Protein AF-A9LRV2-F1 (afdb_monomer_lite)

Foldseek 3Di:
DVVVVVVVVVVVVVPPPDDDDDDDDDPDDCPDCPDPDDPVPDDPVVVVVQVVQQVPDWDDDPNDDTHGRDDDDPPDD

Sequence (77 aa):
MKKLITFVLFLFASLTLSAQETYIVLLGGQSNMAGRGQFDELSEADKQRVDKAAEMITIVFNGRPEVPLSYQSASKR

Structure (mmCIF, N/CA/C/O backbone):
data_AF-A9LRV2-F1
#
_entry.id   AF-A9LRV2-F1
#
loop_
_atom_site.group_PDB
_atom_site.id
_atom_site.type_symbol
_atom_site.label_atom_id
_atom_site.label_alt_id
_atom_site.label_comp_id
_atom_site.label_asym_id
_atom_site.label_entity_id
_atom_site.label_seq_id
_atom_site.pdbx_PDB_ins_code
_atom_site.Cartn_x
_atom_site.Cartn_y
_atom_site.Cartn_z
_atom_site.occupancy
_atom_site.B_iso_or_equiv
_atom_site.auth_seq_id
_atom_site.auth_comp_id
_atom_site.auth_asym_id
_atom_site.auth_atom_id
_atom_site.pdbx_PDB_model_num
ATOM 1 N N . MET A 1 1 ? -52.320 17.322 1.251 1.00 63.09 1 MET A N 1
ATOM 2 C CA . MET A 1 1 ? -51.122 17.991 1.814 1.00 63.09 1 MET A CA 1
ATOM 3 C C . MET A 1 1 ? -50.108 17.006 2.394 1.00 63.09 1 MET A C 1
ATOM 5 O O . MET A 1 1 ? -48.972 17.041 1.954 1.00 63.09 1 MET A O 1
ATOM 9 N N . LYS A 1 2 ? -50.495 16.062 3.271 1.00 70.31 2 LYS A N 1
ATOM 10 C CA . LYS A 1 2 ? -49.566 15.049 3.824 1.00 70.31 2 LYS A CA 1
ATOM 11 C C . LYS A 1 2 ? -48.798 14.250 2.755 1.00 70.31 2 LYS A C 1
ATOM 13 O O . LYS A 1 2 ? -47.583 14.196 2.821 1.00 70.31 2 LYS A O 1
ATOM 18 N N . LYS A 1 3 ? -49.481 13.750 1.714 1.00 78.69 3 LYS A N 1
ATOM 19 C CA . LYS A 1 3 ? -48.848 13.012 0.596 1.00 78.69 3 LYS A CA 1
ATOM 20 C C . LYS A 1 3 ? -47.832 13.844 -0.205 1.00 78.69 3 LYS A C 1
ATOM 22 O O . LYS A 1 3 ? -46.847 13.298 -0.679 1.00 78.69 3 LYS A O 1
ATOM 27 N N . LEU A 1 4 ? -48.058 15.157 -0.322 1.00 87.25 4 LE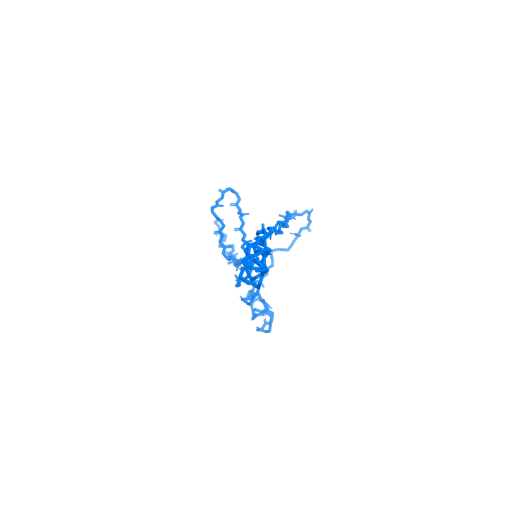U A N 1
ATOM 28 C CA . LEU A 1 4 ? -47.136 16.075 -0.998 1.00 87.25 4 LEU A CA 1
ATOM 29 C C . LEU A 1 4 ? -45.879 16.299 -0.148 1.00 87.25 4 LEU A C 1
ATOM 31 O O . LEU A 1 4 ? -44.773 16.269 -0.667 1.00 87.25 4 LEU A O 1
ATOM 35 N N . ILE A 1 5 ? -46.049 16.440 1.169 1.00 87.31 5 ILE A N 1
ATOM 36 C CA . ILE A 1 5 ? -44.937 16.577 2.119 1.00 87.31 5 ILE A CA 1
ATOM 37 C C . ILE A 1 5 ? -44.079 15.306 2.128 1.00 87.31 5 ILE A C 1
ATOM 39 O O . ILE A 1 5 ? -42.858 15.398 2.070 1.00 87.31 5 ILE A O 1
ATOM 43 N N . THR A 1 6 ? -44.700 14.121 2.131 1.00 85.62 6 THR A N 1
ATOM 44 C CA . THR A 1 6 ? -43.968 12.846 2.069 1.00 85.62 6 THR A CA 1
ATOM 45 C C . THR A 1 6 ? -43.194 12.695 0.758 1.00 85.62 6 THR A C 1
ATOM 47 O O . THR A 1 6 ? -42.061 12.226 0.774 1.00 85.62 6 THR A O 1
ATOM 50 N N . PHE A 1 7 ? -43.769 13.136 -0.366 1.00 89.06 7 PHE A N 1
ATOM 51 C CA . PHE A 1 7 ? -43.099 13.102 -1.666 1.00 89.06 7 PHE A CA 1
ATOM 52 C C . PHE A 1 7 ? -41.886 14.041 -1.719 1.00 89.06 7 PHE A C 1
ATOM 54 O O . PHE A 1 7 ? -40.822 13.644 -2.182 1.00 89.06 7 PHE A O 1
ATOM 61 N N . VAL A 1 8 ? -42.016 15.257 -1.179 1.00 88.56 8 VAL A N 1
ATOM 62 C CA . VAL A 1 8 ? -40.905 16.220 -1.104 1.00 88.56 8 VAL A CA 1
ATOM 63 C C . VAL A 1 8 ? -39.776 15.702 -0.209 1.00 88.56 8 VAL A C 1
ATOM 65 O O . VAL A 1 8 ? -38.613 15.805 -0.584 1.00 88.56 8 VAL A O 1
ATOM 68 N N . LEU A 1 9 ? -40.100 15.083 0.931 1.00 84.62 9 LEU A N 1
ATOM 69 C CA . LEU A 1 9 ? -39.109 14.465 1.822 1.00 84.62 9 LEU A CA 1
ATOM 70 C C . LEU A 1 9 ? -38.365 13.300 1.157 1.00 84.62 9 LEU A C 1
ATOM 72 O O . LEU A 1 9 ? -37.152 13.181 1.312 1.00 84.62 9 LEU A O 1
ATOM 76 N N . PHE A 1 10 ? -39.072 12.472 0.387 1.00 84.19 10 PHE A N 1
ATOM 77 C CA . PHE A 1 10 ? -38.461 11.372 -0.357 1.00 84.19 10 PHE A CA 1
ATOM 78 C C . PHE A 1 10 ? -37.531 11.881 -1.470 1.00 84.19 10 PHE A C 1
ATOM 80 O O . PHE A 1 10 ? -36.417 11.384 -1.624 1.00 84.19 10 PHE A O 1
ATOM 87 N N . LEU A 1 11 ? -37.949 12.926 -2.192 1.00 83.56 11 LEU A N 1
ATOM 88 C CA . LEU A 1 11 ? -37.138 13.556 -3.235 1.00 83.56 11 LEU A CA 1
ATOM 89 C C . LEU A 1 11 ? -35.850 14.162 -2.654 1.00 83.56 11 LEU A C 1
ATOM 91 O O . LEU A 1 11 ? -34.769 13.976 -3.209 1.00 83.56 11 LEU A O 1
ATOM 95 N N . PHE A 1 12 ? -35.947 14.825 -1.500 1.00 79.50 12 PHE A N 1
ATOM 96 C CA . PHE A 1 12 ? -34.791 15.421 -0.833 1.00 79.50 12 PHE A CA 1
ATOM 97 C C . PHE A 1 12 ? -33.801 14.362 -0.322 1.00 79.50 12 PHE A C 1
ATOM 99 O O . PHE A 1 12 ? -32.595 14.547 -0.447 1.00 79.50 12 PHE A O 1
ATOM 106 N N . ALA A 1 13 ? -34.294 13.223 0.176 1.00 78.00 13 ALA A N 1
ATOM 107 C CA . ALA A 1 13 ? -33.453 12.105 0.609 1.00 78.00 13 ALA A CA 1
ATOM 108 C C . ALA A 1 13 ? -32.695 11.430 -0.551 1.00 78.00 13 ALA A C 1
ATOM 110 O O . ALA A 1 13 ? -31.599 10.915 -0.353 1.00 78.00 13 ALA A O 1
ATOM 111 N N . SER A 1 14 ? -33.249 11.447 -1.769 1.00 72.12 14 SER A N 1
ATOM 112 C CA . SER A 1 14 ? -32.583 10.867 -2.946 1.00 72.12 14 SER A CA 1
ATOM 113 C C . SER A 1 14 ? -31.444 11.724 -3.516 1.00 72.12 14 SER A C 1
ATOM 115 O O . SER A 1 14 ? -30.609 11.212 -4.256 1.00 72.12 14 SER A O 1
ATOM 117 N N . LEU A 1 15 ? -31.37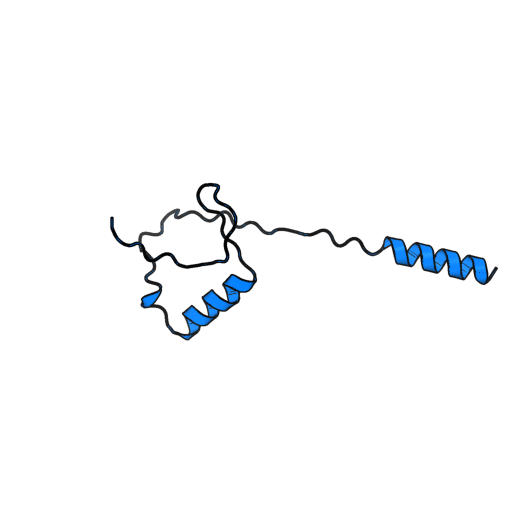4 13.011 -3.157 1.00 70.44 15 LEU A N 1
ATOM 118 C CA . LEU A 1 15 ? -30.377 13.957 -3.677 1.00 70.44 15 LEU A CA 1
ATOM 119 C C . LEU A 1 15 ? -29.083 14.013 -2.848 1.00 70.44 15 LEU A C 1
ATOM 121 O O . LEU A 1 15 ? -28.110 14.619 -3.288 1.00 70.44 15 LEU A O 1
ATOM 125 N N . THR A 1 16 ? -29.038 13.397 -1.663 1.00 67.50 16 THR A N 1
ATOM 126 C CA . THR A 1 16 ? -27.900 13.522 -0.732 1.00 67.50 16 THR A CA 1
ATOM 127 C C . THR A 1 16 ? -26.849 12.418 -0.855 1.00 67.50 16 THR A C 1
ATOM 129 O O . THR A 1 16 ? -25.880 12.425 -0.099 1.00 67.50 16 THR A O 1
ATOM 132 N N . LEU A 1 17 ? -26.992 11.480 -1.796 1.00 63.91 17 LEU A N 1
ATOM 133 C CA . LEU A 1 17 ? -26.113 10.313 -1.899 1.00 63.91 17 LEU A CA 1
ATOM 134 C C . LEU A 1 17 ? -25.202 10.372 -3.133 1.00 63.91 17 LEU A C 1
ATOM 136 O O . LEU A 1 17 ? -25.327 9.577 -4.056 1.00 63.91 17 LEU A O 1
ATOM 140 N N . SER A 1 18 ? -24.266 11.320 -3.143 1.00 67.38 18 SER A N 1
ATOM 141 C CA . SER A 1 18 ? -23.158 11.328 -4.106 1.00 67.38 18 SER A CA 1
ATOM 142 C C . SER A 1 18 ? -21.840 11.491 -3.355 1.00 67.38 18 SER A C 1
ATOM 144 O O . SER A 1 18 ? -21.353 12.603 -3.169 1.00 67.38 18 SER A O 1
ATOM 146 N N . ALA A 1 19 ? -21.275 10.377 -2.887 1.00 68.94 19 ALA A N 1
ATOM 147 C CA . ALA A 1 19 ? -19.907 10.349 -2.382 1.00 68.94 19 ALA A CA 1
ATOM 148 C C . ALA A 1 19 ? -18.952 10.260 -3.580 1.00 68.94 19 ALA A C 1
ATOM 150 O O . ALA A 1 19 ? -19.018 9.309 -4.355 1.00 68.94 19 ALA A O 1
ATOM 151 N N . GLN A 1 20 ? -18.104 11.270 -3.760 1.00 75.81 20 GLN A N 1
ATOM 152 C CA . GLN A 1 20 ? -17.134 11.299 -4.849 1.00 75.81 20 GLN A CA 1
ATOM 153 C C . GLN A 1 20 ? -15.874 10.541 -4.416 1.00 75.81 20 GLN A C 1
ATOM 155 O O . GLN A 1 20 ? -15.269 10.872 -3.393 1.00 75.81 20 GLN A O 1
ATOM 160 N N . GLU A 1 21 ? -15.489 9.511 -5.169 1.00 77.81 21 GLU A N 1
ATOM 161 C CA . GLU A 1 21 ? -14.255 8.767 -4.910 1.00 77.81 21 GLU A CA 1
ATOM 162 C C . GLU A 1 21 ? -13.055 9.717 -4.994 1.00 77.81 21 GLU A C 1
ATOM 164 O O . GLU A 1 21 ? -12.835 10.384 -6.006 1.00 77.81 21 GLU A O 1
ATOM 169 N N . THR A 1 22 ? -12.300 9.817 -3.900 1.00 80.06 22 THR A N 1
ATOM 170 C CA . THR A 1 22 ? -11.116 10.673 -3.809 1.00 80.06 22 THR A CA 1
ATOM 171 C C . THR A 1 22 ? -9.877 9.796 -3.755 1.00 80.06 22 THR A C 1
ATOM 173 O O . THR A 1 22 ? -9.698 9.029 -2.812 1.00 80.06 22 THR A O 1
ATOM 176 N N . TYR A 1 23 ? -9.008 9.939 -4.752 1.00 77.94 23 TYR A N 1
ATOM 177 C CA . TYR A 1 23 ? -7.747 9.211 -4.831 1.00 77.94 23 TYR A CA 1
ATOM 178 C C . TYR A 1 23 ? -6.618 10.081 -4.279 1.00 77.94 23 TYR A C 1
ATOM 180 O O . TYR A 1 23 ? -6.382 11.191 -4.758 1.00 77.94 23 TYR A O 1
ATOM 188 N N . ILE A 1 24 ? -5.907 9.576 -3.271 1.00 78.62 24 ILE A N 1
ATOM 189 C CA . ILE A 1 24 ? -4.701 10.217 -2.742 1.00 78.62 24 ILE A CA 1
ATOM 190 C C . ILE A 1 24 ? -3.501 9.573 -3.430 1.00 78.62 24 ILE A C 1
ATOM 192 O O . ILE A 1 24 ? -3.190 8.411 -3.185 1.00 78.62 24 ILE A O 1
ATOM 196 N N . VAL A 1 25 ? -2.817 10.334 -4.285 1.00 79.19 25 VAL A N 1
ATOM 197 C CA . VAL A 1 25 ? -1.626 9.862 -5.001 1.00 79.19 25 VAL A CA 1
ATOM 198 C C . VAL A 1 25 ? -0.381 10.459 -4.355 1.00 79.19 25 VAL A C 1
ATOM 200 O O . VAL A 1 25 ? -0.171 11.671 -4.388 1.00 79.19 25 VAL A O 1
ATOM 203 N N . LEU A 1 26 ? 0.467 9.604 -3.780 1.00 73.56 26 LEU A N 1
ATOM 204 C CA . LEU A 1 26 ? 1.784 9.995 -3.282 1.00 73.56 26 LEU A CA 1
ATOM 205 C C . LEU A 1 26 ? 2.822 9.793 -4.388 1.00 73.56 26 LEU A C 1
ATOM 207 O O . LEU A 1 26 ? 3.157 8.667 -4.750 1.00 73.56 26 LEU A O 1
ATOM 211 N N . LEU A 1 27 ? 3.356 10.894 -4.917 1.00 68.44 27 LEU A N 1
ATOM 212 C CA . LEU A 1 27 ? 4.445 10.857 -5.891 1.00 68.44 27 LEU A CA 1
ATOM 213 C C . LEU A 1 27 ? 5.774 10.631 -5.160 1.00 68.44 27 LEU A C 1
ATOM 215 O O . LEU A 1 27 ? 6.475 11.570 -4.788 1.00 68.44 27 LEU A O 1
ATOM 219 N N . GLY A 1 28 ? 6.090 9.362 -4.909 1.00 67.44 28 GLY A N 1
ATOM 220 C CA . GLY A 1 28 ? 7.360 8.936 -4.332 1.00 67.44 28 GLY A CA 1
ATOM 221 C C . GLY A 1 28 ? 8.405 8.645 -5.410 1.00 67.44 28 GLY A C 1
ATOM 222 O O . GLY A 1 28 ? 8.148 7.910 -6.359 1.00 67.44 28 GLY A O 1
ATOM 223 N N . GLY A 1 29 ? 9.608 9.184 -5.240 1.00 65.38 29 GLY A N 1
ATOM 224 C CA . GLY A 1 29 ? 10.802 8.809 -5.994 1.00 65.38 29 GLY A CA 1
ATOM 225 C C . GLY A 1 29 ? 11.985 8.681 -5.041 1.00 65.38 29 GLY A C 1
ATOM 226 O O . GLY A 1 29 ? 11.989 9.288 -3.969 1.00 65.38 29 GLY A O 1
ATOM 227 N N . GLN A 1 30 ? 12.995 7.891 -5.408 1.00 58.69 30 GLN A N 1
ATOM 228 C CA . GLN A 1 30 ? 14.236 7.795 -4.636 1.00 58.69 30 GLN A CA 1
ATOM 229 C C . GLN A 1 30 ? 15.033 9.096 -4.796 1.00 58.69 30 GLN A C 1
ATOM 231 O O . GLN A 1 30 ? 15.971 9.153 -5.582 1.00 58.69 30 GLN A O 1
ATOM 236 N N . SER A 1 31 ? 14.662 10.165 -4.089 1.00 53.56 31 SER A N 1
ATOM 237 C CA . SER A 1 31 ? 15.428 11.414 -4.153 1.00 53.56 31 SER A CA 1
ATOM 238 C C . SER A 1 31 ? 16.786 11.291 -3.453 1.00 53.56 31 SER A C 1
ATOM 240 O O . SER A 1 31 ? 17.686 12.062 -3.769 1.00 53.56 31 SER A O 1
ATOM 242 N N . ASN A 1 32 ? 16.961 10.320 -2.537 1.00 53.19 32 ASN A N 1
ATOM 243 C CA . ASN A 1 32 ? 18.248 10.061 -1.877 1.00 53.19 32 ASN A CA 1
ATOM 244 C C . ASN A 1 32 ? 18.356 8.704 -1.132 1.00 53.19 32 ASN A C 1
ATOM 246 O O . ASN A 1 32 ? 19.028 8.600 -0.106 1.00 53.19 32 ASN A O 1
ATOM 250 N N . MET A 1 33 ? 17.661 7.649 -1.577 1.00 52.50 33 MET A N 1
ATOM 251 C CA . MET A 1 33 ? 17.658 6.360 -0.865 1.00 52.50 33 MET A CA 1
ATOM 252 C C . MET A 1 33 ? 18.898 5.530 -1.233 1.00 52.50 33 MET A C 1
ATOM 254 O O . MET A 1 33 ? 18.851 4.653 -2.089 1.00 52.50 33 MET A O 1
ATOM 258 N N . ALA A 1 34 ? 20.025 5.809 -0.577 1.00 48.47 34 ALA A N 1
ATOM 259 C CA . ALA A 1 34 ? 21.296 5.094 -0.753 1.00 48.47 34 ALA A CA 1
ATOM 260 C C . ALA A 1 34 ? 21.289 3.634 -0.237 1.00 48.47 34 ALA A C 1
ATOM 262 O O . ALA A 1 34 ? 22.316 2.960 -0.266 1.00 48.47 34 ALA A O 1
ATOM 263 N N . GLY A 1 35 ? 20.148 3.120 0.222 1.00 56.25 35 GLY A N 1
ATOM 264 C CA . GLY A 1 35 ? 19.995 1.753 0.702 1.00 56.25 35 GLY A CA 1
ATOM 265 C C . GLY A 1 35 ? 18.900 1.038 -0.070 1.00 56.25 35 GLY A C 1
ATOM 266 O O . GLY A 1 35 ? 17.750 1.471 -0.072 1.00 56.25 35 GLY A O 1
ATOM 267 N N . ARG A 1 36 ? 19.234 -0.090 -0.700 1.00 63.47 36 ARG A N 1
ATOM 268 C CA . ARG A 1 36 ? 18.213 -1.080 -1.050 1.00 63.47 36 ARG A CA 1
ATOM 269 C C . ARG A 1 36 ? 17.641 -1.572 0.278 1.00 63.47 36 ARG A C 1
ATOM 271 O O . ARG A 1 36 ? 18.364 -2.223 1.024 1.00 63.47 36 ARG A O 1
ATOM 278 N N . GLY A 1 37 ? 16.402 -1.209 0.601 1.00 66.38 37 GLY A N 1
ATOM 279 C CA . GLY A 1 37 ? 15.739 -1.756 1.782 1.00 66.38 37 GLY A CA 1
ATOM 280 C C . GLY A 1 37 ? 15.713 -3.280 1.677 1.00 66.38 37 GLY A C 1
ATOM 281 O O . GLY A 1 37 ? 15.242 -3.813 0.671 1.00 66.38 37 GLY A O 1
ATOM 282 N N . GLN A 1 38 ? 16.260 -3.975 2.671 1.00 75.25 38 GLN A N 1
ATOM 283 C CA . GLN A 1 38 ? 16.201 -5.429 2.742 1.00 75.25 38 GLN A CA 1
ATOM 284 C C . GLN A 1 38 ? 14.932 -5.823 3.489 1.00 75.25 38 GLN A C 1
ATOM 286 O O . GLN A 1 38 ? 14.893 -5.815 4.714 1.00 75.25 38 GLN A O 1
ATOM 291 N N . PHE A 1 39 ? 13.873 -6.133 2.739 1.00 79.25 39 PHE A N 1
ATOM 292 C CA . PHE A 1 39 ? 12.598 -6.563 3.321 1.00 79.25 39 PHE A CA 1
ATOM 293 C C . PHE A 1 39 ? 12.771 -7.785 4.237 1.00 79.25 39 PHE A C 1
ATOM 295 O O . PHE A 1 39 ? 12.131 -7.882 5.281 1.00 79.25 39 PHE A O 1
ATOM 302 N N . ASP A 1 40 ? 13.694 -8.677 3.880 1.00 82.12 40 ASP A N 1
ATOM 303 C CA . ASP A 1 40 ? 13.993 -9.886 4.646 1.00 82.12 40 ASP A CA 1
ATOM 304 C C . ASP A 1 40 ? 14.576 -9.585 6.038 1.00 82.12 40 ASP A C 1
ATOM 306 O O . ASP A 1 40 ? 14.374 -10.371 6.962 1.00 82.12 40 ASP A O 1
ATOM 310 N N . GLU A 1 41 ? 15.233 -8.432 6.209 1.00 85.75 41 GLU A N 1
ATOM 311 C CA . GLU A 1 41 ? 15.805 -7.975 7.484 1.00 85.75 41 GLU A CA 1
ATOM 312 C C . GLU A 1 41 ? 14.779 -7.257 8.381 1.00 85.75 41 GLU A C 1
ATOM 314 O O . GLU A 1 41 ? 15.083 -6.933 9.531 1.00 85.75 41 GLU A O 1
ATOM 319 N N . LEU A 1 42 ? 13.563 -6.997 7.886 1.00 84.38 42 LEU A N 1
ATOM 320 C CA . LEU A 1 42 ? 12.504 -6.392 8.690 1.00 84.38 42 LEU A CA 1
ATOM 321 C C . LEU A 1 42 ? 12.041 -7.342 9.796 1.00 84.38 42 LEU A C 1
ATOM 323 O O . LEU A 1 42 ? 12.006 -8.564 9.629 1.00 84.38 42 LEU A O 1
ATOM 327 N N . SER A 1 43 ? 11.611 -6.769 10.921 1.00 92.81 43 SER A N 1
ATOM 328 C CA . SER A 1 43 ? 10.952 -7.554 11.961 1.00 92.81 43 SER A CA 1
ATOM 329 C C . SER A 1 43 ? 9.617 -8.115 11.456 1.00 92.81 43 SER A C 1
ATOM 331 O O . SER A 1 43 ? 8.974 -7.532 10.583 1.00 92.81 43 SER A O 1
ATOM 333 N N . GLU A 1 44 ? 9.148 -9.219 12.037 1.00 93.81 44 GLU A N 1
ATOM 334 C CA . GLU A 1 44 ? 7.843 -9.798 11.675 1.00 93.81 44 GLU A CA 1
ATOM 335 C C . GLU A 1 44 ? 6.685 -8.814 11.894 1.00 93.81 44 GLU A C 1
ATOM 337 O O . GLU A 1 44 ? 5.746 -8.766 11.101 1.00 93.81 44 GLU A O 1
ATOM 342 N N . ALA A 1 45 ? 6.779 -7.967 12.924 1.00 93.88 45 ALA A N 1
ATOM 343 C C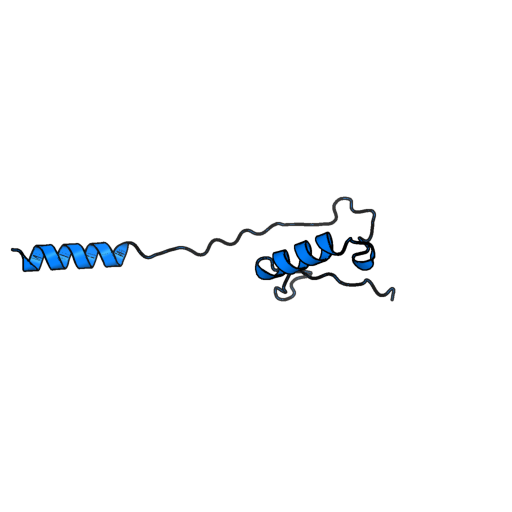A . ALA A 1 45 ? 5.808 -6.903 13.154 1.00 93.88 45 ALA A CA 1
ATOM 344 C C . ALA A 1 45 ? 5.792 -5.890 11.997 1.00 93.88 45 ALA A C 1
ATOM 346 O O . ALA A 1 45 ? 4.731 -5.427 11.590 1.00 93.88 45 ALA A O 1
ATOM 347 N N . ASP A 1 46 ? 6.953 -5.555 11.438 1.00 89.06 46 ASP A N 1
ATOM 348 C CA . ASP A 1 46 ? 7.058 -4.616 10.319 1.00 89.06 46 ASP A CA 1
ATOM 349 C C . ASP A 1 46 ? 6.547 -5.222 9.019 1.00 89.06 46 ASP A C 1
ATOM 351 O O . ASP A 1 46 ? 5.838 -4.543 8.278 1.00 89.06 46 ASP A O 1
ATOM 355 N N . LYS A 1 47 ? 6.826 -6.505 8.777 1.00 89.38 47 LYS A N 1
ATOM 356 C CA . LYS A 1 47 ? 6.277 -7.241 7.631 1.00 89.38 47 LYS A CA 1
ATOM 357 C C . LYS A 1 47 ? 4.750 -7.259 7.670 1.00 89.38 47 LYS A C 1
ATOM 359 O O . LYS A 1 47 ? 4.118 -6.833 6.711 1.00 89.38 47 LYS A O 1
ATOM 364 N N . GLN A 1 48 ? 4.158 -7.583 8.823 1.00 91.44 48 GLN A N 1
ATOM 365 C CA . GLN A 1 48 ? 2.702 -7.534 9.012 1.00 91.44 48 GLN A CA 1
ATOM 366 C C . GLN A 1 48 ? 2.120 -6.132 8.788 1.00 91.44 48 GLN A C 1
ATOM 368 O O . GLN A 1 48 ? 1.013 -5.989 8.265 1.00 91.44 48 GLN A O 1
ATOM 373 N N . ARG A 1 49 ? 2.849 -5.075 9.176 1.00 88.44 49 ARG A N 1
ATOM 374 C CA . ARG A 1 49 ? 2.435 -3.693 8.892 1.00 88.44 49 ARG A CA 1
ATOM 375 C C . ARG A 1 49 ? 2.441 -3.395 7.394 1.00 88.44 49 ARG A C 1
ATOM 377 O O . ARG A 1 49 ? 1.524 -2.720 6.930 1.00 88.44 49 ARG A O 1
ATOM 384 N N . VAL A 1 50 ? 3.438 -3.884 6.657 1.00 85.81 50 VAL A N 1
ATOM 385 C CA . VAL A 1 50 ? 3.500 -3.744 5.195 1.00 85.81 50 VAL A CA 1
ATOM 386 C C . VAL A 1 50 ? 2.357 -4.510 4.528 1.00 85.81 50 VAL A C 1
ATOM 388 O O . VAL A 1 50 ? 1.664 -3.925 3.699 1.00 85.81 50 VAL A O 1
ATOM 391 N N . ASP A 1 51 ? 2.097 -5.750 4.944 1.00 88.12 51 ASP A N 1
ATOM 392 C CA . ASP A 1 51 ? 1.009 -6.573 4.400 1.00 88.12 51 ASP A CA 1
ATOM 393 C C . ASP A 1 51 ? -0.355 -5.908 4.612 1.00 88.12 51 ASP A C 1
ATOM 395 O O . ASP A 1 51 ? -1.145 -5.771 3.681 1.00 88.12 51 ASP A O 1
ATOM 399 N N . LYS A 1 52 ? -0.602 -5.387 5.819 1.00 91.19 52 LYS A N 1
A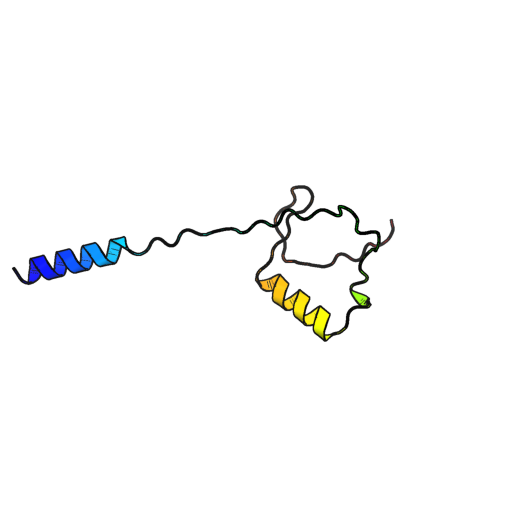TOM 400 C CA . LYS A 1 52 ? -1.837 -4.656 6.123 1.00 91.19 52 LYS A CA 1
ATOM 401 C C . LYS A 1 52 ? -1.968 -3.367 5.311 1.00 91.19 52 LYS A C 1
ATOM 403 O O . LYS A 1 52 ? -3.067 -2.980 4.925 1.00 91.19 52 LYS A O 1
ATOM 408 N N . ALA A 1 53 ? -0.862 -2.669 5.064 1.00 87.38 53 ALA A N 1
ATOM 409 C CA . ALA A 1 53 ? -0.873 -1.475 4.228 1.00 87.38 53 ALA A CA 1
ATOM 410 C C . ALA A 1 53 ? -1.180 -1.810 2.755 1.00 87.38 53 ALA A C 1
ATOM 412 O O . ALA A 1 53 ? -1.837 -1.019 2.078 1.00 87.38 53 ALA A O 1
ATOM 413 N N . ALA A 1 54 ? -0.773 -2.988 2.273 1.00 88.12 54 ALA A N 1
ATOM 414 C CA . ALA A 1 54 ? -1.025 -3.446 0.908 1.00 88.12 54 ALA A CA 1
ATOM 415 C C . ALA A 1 54 ? -2.502 -3.702 0.581 1.00 88.12 54 ALA A C 1
ATOM 417 O O . ALA A 1 54 ? -2.868 -3.689 -0.591 1.00 88.12 54 ALA A O 1
ATOM 418 N N . GLU A 1 55 ? -3.363 -3.854 1.588 1.00 89.62 55 GLU A N 1
ATOM 419 C CA . GLU A 1 55 ? -4.817 -3.954 1.399 1.00 89.62 55 GLU A CA 1
ATOM 420 C C . GLU A 1 55 ? -5.450 -2.641 0.909 1.00 89.62 55 GLU A C 1
ATOM 422 O O . GLU A 1 55 ? -6.532 -2.656 0.326 1.00 89.62 55 GLU A O 1
ATOM 427 N N . MET A 1 56 ? -4.795 -1.501 1.156 1.00 86.81 56 MET A N 1
ATOM 428 C CA . MET A 1 56 ? -5.347 -0.165 0.885 1.00 86.81 56 MET A CA 1
ATOM 429 C C . MET A 1 56 ? -4.477 0.679 -0.047 1.00 86.81 56 MET A C 1
ATOM 431 O O . MET A 1 56 ? -4.915 1.732 -0.506 1.00 86.81 56 MET A O 1
ATOM 435 N N .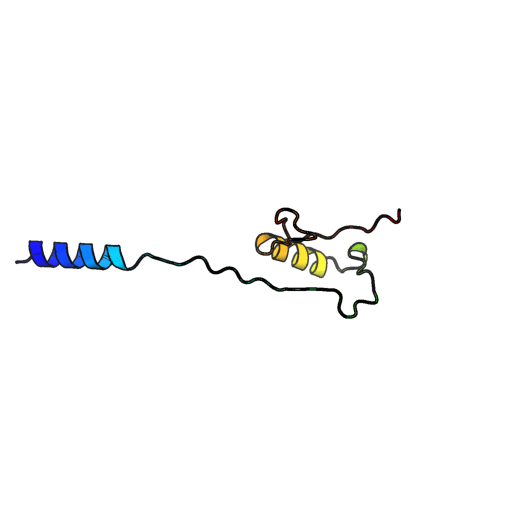 ILE A 1 57 ? -3.234 0.262 -0.287 1.00 86.19 57 ILE A N 1
ATOM 436 C CA . ILE A 1 57 ? -2.255 1.030 -1.052 1.00 86.19 57 ILE A CA 1
ATOM 437 C C . ILE A 1 57 ? -1.884 0.254 -2.309 1.00 86.19 57 ILE A C 1
ATOM 439 O O . ILE A 1 57 ? -1.392 -0.873 -2.231 1.00 86.19 57 ILE A O 1
ATOM 443 N N . THR A 1 58 ? -2.047 0.897 -3.462 1.00 87.12 58 THR A N 1
ATOM 444 C CA . THR A 1 58 ? -1.528 0.423 -4.745 1.00 87.12 58 THR A CA 1
ATOM 445 C C . THR A 1 58 ? -0.313 1.248 -5.176 1.00 87.12 58 THR A C 1
ATOM 447 O O . THR A 1 58 ? -0.123 2.397 -4.774 1.00 87.12 58 THR A O 1
ATOM 450 N N . ILE A 1 59 ? 0.559 0.641 -5.979 1.00 83.06 59 ILE A N 1
ATOM 451 C CA . ILE A 1 59 ? 1.716 1.276 -6.605 1.00 83.06 59 ILE A CA 1
ATOM 452 C C . ILE A 1 59 ? 1.565 1.187 -8.119 1.00 83.06 59 ILE A C 1
ATOM 454 O O . ILE A 1 59 ? 1.312 0.119 -8.674 1.00 83.06 59 ILE A O 1
ATOM 458 N N . VAL A 1 60 ? 1.840 2.304 -8.789 1.00 81.75 60 VAL A N 1
ATOM 459 C CA . VAL A 1 60 ? 2.074 2.380 -10.232 1.00 81.75 60 VAL A CA 1
ATOM 460 C C . VAL A 1 60 ? 3.553 2.676 -10.464 1.00 81.75 60 VAL A C 1
ATOM 462 O O . VAL A 1 60 ? 4.083 3.662 -9.955 1.00 81.75 60 VAL A O 1
ATOM 465 N N . PHE A 1 61 ? 4.237 1.838 -11.246 1.00 77.19 61 PHE A N 1
ATOM 466 C CA . PHE A 1 61 ? 5.658 2.017 -11.565 1.00 77.19 61 PHE A CA 1
ATOM 467 C C . PHE A 1 61 ? 5.904 1.892 -13.069 1.00 77.19 61 PHE A C 1
ATOM 469 O O . PHE A 1 61 ? 5.448 0.939 -13.700 1.00 77.19 61 PHE A O 1
ATOM 476 N N . ASN A 1 62 ? 6.646 2.842 -13.652 1.00 78.81 62 ASN A N 1
ATOM 477 C CA . ASN A 1 62 ? 6.978 2.886 -15.085 1.00 78.81 62 ASN A CA 1
ATOM 478 C C . ASN A 1 62 ? 5.759 2.739 -16.021 1.00 78.81 62 ASN A C 1
ATOM 480 O O . ASN A 1 62 ? 5.833 2.043 -17.032 1.00 78.81 62 ASN A O 1
ATOM 484 N N . GLY A 1 63 ? 4.624 3.353 -15.668 1.00 79.94 63 GLY A N 1
ATOM 485 C CA . GLY A 1 63 ? 3.398 3.311 -16.475 1.00 79.94 63 GLY A CA 1
ATOM 486 C C . GLY A 1 63 ? 2.716 1.938 -16.546 1.00 79.94 63 GLY A C 1
ATOM 487 O O . GLY A 1 63 ? 1.831 1.743 -17.375 1.00 79.94 63 GLY A O 1
ATOM 488 N N . ARG A 1 64 ? 3.125 0.976 -15.710 1.00 83.75 64 ARG A N 1
ATOM 489 C CA . ARG A 1 64 ? 2.439 -0.316 -15.569 1.00 83.75 64 ARG A CA 1
ATOM 490 C C . ARG A 1 64 ? 1.110 -0.146 -14.817 1.00 83.75 64 ARG A C 1
ATOM 492 O O . ARG A 1 64 ? 0.972 0.834 -14.089 1.00 83.75 64 ARG A O 1
ATOM 499 N N . PRO A 1 65 ? 0.162 -1.091 -14.954 1.00 87.62 65 PRO A N 1
ATOM 500 C CA . PRO A 1 65 ? -1.050 -1.107 -14.139 1.00 87.62 65 PRO A CA 1
ATOM 501 C C . PRO A 1 65 ? -0.732 -1.040 -12.645 1.00 87.62 65 PRO A C 1
ATOM 503 O O . PRO A 1 65 ? 0.333 -1.495 -12.215 1.00 87.62 65 PRO A O 1
ATOM 506 N N . GLU A 1 66 ? -1.659 -0.485 -11.871 1.00 87.62 66 GLU A N 1
ATOM 507 C CA . GLU A 1 66 ? -1.524 -0.465 -10.423 1.00 87.62 66 GLU A CA 1
ATOM 508 C C . GLU A 1 66 ? -1.502 -1.891 -9.863 1.00 87.62 66 GLU A C 1
ATOM 510 O O . GLU A 1 66 ? -2.224 -2.778 -10.320 1.00 87.62 66 GLU A O 1
ATOM 515 N N . VAL A 1 67 ? -0.638 -2.119 -8.884 1.00 87.31 67 VAL A N 1
ATOM 516 C CA . VAL A 1 67 ? -0.545 -3.382 -8.148 1.00 87.31 67 VAL A CA 1
ATOM 517 C C . VAL A 1 67 ? -0.553 -3.083 -6.656 1.00 87.31 67 VAL A C 1
ATOM 519 O O . VAL A 1 67 ? -0.097 -2.006 -6.274 1.00 87.31 67 VAL A O 1
ATOM 522 N N . PRO A 1 68 ? -1.023 -3.994 -5.790 1.00 87.19 68 PRO A N 1
ATOM 523 C CA . PRO A 1 68 ? -0.890 -3.817 -4.348 1.00 87.19 68 PRO A CA 1
ATOM 524 C C . PRO A 1 68 ? 0.555 -3.505 -3.943 1.00 87.19 68 PRO A C 1
ATOM 526 O O . PRO A 1 68 ? 1.507 -3.998 -4.571 1.00 87.19 68 PRO A O 1
ATOM 529 N N . LEU A 1 69 ? 0.717 -2.692 -2.894 1.00 83.12 69 LEU A N 1
ATOM 530 C CA . LEU A 1 69 ? 2.016 -2.426 -2.282 1.00 83.12 69 LEU A CA 1
ATOM 531 C C . LEU A 1 69 ? 2.725 -3.760 -2.038 1.00 83.12 69 LEU A C 1
ATOM 533 O O . LEU A 1 69 ? 2.237 -4.632 -1.330 1.00 83.12 69 LEU A O 1
ATOM 537 N N . SER A 1 70 ? 3.875 -3.931 -2.672 1.00 75.25 70 SER A N 1
ATOM 538 C CA . SER A 1 70 ? 4.640 -5.169 -2.613 1.00 75.25 70 SER A CA 1
ATOM 539 C C . SER A 1 70 ? 6.124 -4.849 -2.639 1.00 75.25 70 SER A C 1
ATOM 541 O O . SER A 1 70 ? 6.551 -3.788 -3.104 1.00 75.25 70 SER A O 1
ATOM 543 N N . TYR A 1 71 ? 6.924 -5.769 -2.113 1.00 72.62 71 TYR A N 1
ATOM 544 C CA . TYR A 1 71 ? 8.372 -5.688 -2.194 1.00 72.62 71 TYR A CA 1
ATOM 545 C C . TYR A 1 71 ? 8.849 -6.503 -3.398 1.00 72.62 71 TYR A C 1
ATOM 547 O O . TYR A 1 71 ? 8.343 -7.586 -3.686 1.00 72.62 71 TYR A O 1
ATOM 555 N N . GLN A 1 72 ? 9.836 -5.981 -4.120 1.00 63.84 72 GLN A N 1
ATOM 556 C CA . GLN A 1 72 ? 10.543 -6.740 -5.145 1.00 63.84 72 GLN A CA 1
ATOM 557 C C . GLN A 1 72 ? 11.944 -7.015 -4.624 1.00 63.84 72 GLN A C 1
ATOM 559 O O . GLN A 1 72 ? 12.727 -6.087 -4.418 1.00 63.84 72 GLN A O 1
ATOM 564 N N . SER A 1 73 ? 12.269 -8.292 -4.418 1.00 58.09 73 SER A N 1
ATOM 565 C CA . SER A 1 73 ? 13.662 -8.678 -4.228 1.00 58.09 73 SER A CA 1
ATOM 566 C C . SER A 1 73 ? 14.396 -8.365 -5.527 1.00 58.09 73 SER A C 1
ATOM 568 O O . SER A 1 73 ? 14.086 -8.918 -6.585 1.00 58.09 73 SER A O 1
ATOM 570 N N . ALA A 1 74 ? 15.326 -7.414 -5.474 1.00 55.50 74 ALA A N 1
ATOM 571 C CA . ALA A 1 74 ? 16.181 -7.111 -6.605 1.00 55.50 74 ALA A CA 1
ATOM 572 C C . ALA A 1 74 ? 17.137 -8.293 -6.807 1.00 55.50 74 ALA A C 1
ATOM 574 O O . ALA A 1 74 ? 18.272 -8.266 -6.327 1.00 55.50 74 ALA A O 1
ATOM 575 N N . SER A 1 75 ? 16.701 -9.330 -7.528 1.00 47.72 75 SER A N 1
ATOM 576 C CA . SER A 1 75 ? 17.630 -10.313 -8.072 1.00 47.72 75 SER A CA 1
ATOM 577 C C . SER A 1 75 ? 18.579 -9.541 -8.985 1.00 47.72 75 SER A C 1
ATOM 579 O O . SER A 1 75 ? 18.146 -9.000 -10.008 1.00 47.72 75 SER A O 1
ATOM 58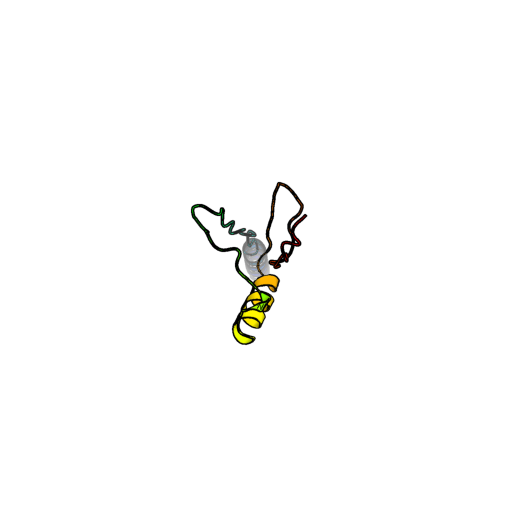1 N N . LYS A 1 76 ? 19.850 -9.408 -8.584 1.00 42.91 76 LYS A N 1
ATOM 582 C CA . LYS A 1 76 ? 20.896 -8.859 -9.452 1.00 42.91 76 LYS A CA 1
ATOM 583 C C . LYS A 1 76 ? 20.831 -9.626 -10.778 1.00 42.91 76 LYS A C 1
ATOM 585 O O . LYS A 1 76 ? 21.050 -10.834 -10.780 1.00 42.91 76 LYS A O 1
ATOM 590 N N . ARG A 1 77 ? 20.468 -8.935 -11.858 1.00 39.31 77 ARG A N 1
ATOM 591 C CA . ARG A 1 77 ? 20.884 -9.346 -13.199 1.00 39.31 77 ARG A CA 1
ATOM 592 C C . ARG A 1 77 ? 22.370 -9.073 -13.346 1.00 39.31 77 ARG A C 1
ATOM 594 O O . ARG A 1 77 ? 22.821 -8.059 -12.763 1.00 39.31 77 ARG A O 1
#

Organism: NCBI:txid367791

Radius of gyration: 23.34 Å; chains: 1; bounding box: 72×28×30 Å

pLDDT: mean 76.3, std 13.03, range [39.31, 93.88]

Secondary structure (DSSP, 8-state):
-HHHHHHHHHHHHHTS--PPP---------SS--S---GGGS-HHHHHHHHHHHTT-EE--TTPPPEES--------